Protein AF-B3RRN9-F1 (afdb_monomer)

Secondary structure (DSSP, 8-state):
---------------PPP---GGGSHHHHHHHHHHHHHHHHHHHHHHHHHHHTS-GGGTTS---HHHHHHHHHHHHHHHHHHHHHHHHT-

Mean predicted aligned error: 13.35 Å

Nearest PDB structures (foldseek):
  4jlr-a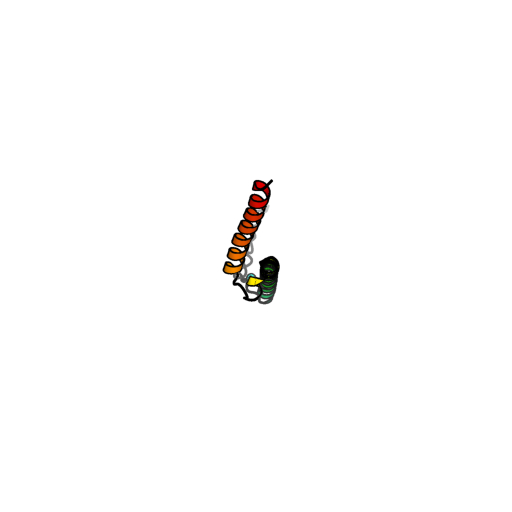ssembly2_C  TM=3.382E-01  e=9.051E+00  unclassified

Foldseek 3Di:
DDDDDDPPDDPPPPPDPPPDCPCPPPVNVVVVVVVVVVVVVVVVVVLVVLQVPFPPVCVVDPDDPVRSVVRSVVVVVVVVVVVVVVVVVD

Organism: Trichoplax adhaerens (NCBI:txid10228)

InterPro domains:
  IPR011598 Myc-type, basic helix-loop-helix (bHLH) domain [PF00010] (31-80)
  IPR011598 Myc-type, basic helix-loop-helix (bHLH) domain [PS50888] (27-79)
  IPR011598 Myc-type, basic helix-loop-helix (bHLH) domain [SM00353] (33-85)
  IPR036638 Helix-loop-helix DNA-binding domain superfamily [G3DSA:4.10.280.10] (30-89)
  IPR036638 Helix-loop-helix DNA-binding domain superfamily [SSF47459] (26-85)
  IPR050283 E-box Binding Transcriptional Regulators [PTHR23349] (31-87)

Structure (mmCIF, N/CA/C/O backbone):
data_AF-B3RRN9-F1
#
_entry.id   AF-B3RRN9-F1
#
loop_
_atom_site.group_PDB
_atom_site.id
_atom_site.type_symbol
_atom_site.label_atom_id
_atom_site.label_alt_id
_atom_site.label_comp_id
_atom_site.label_asym_id
_atom_site.label_entity_id
_atom_site.label_seq_id
_atom_site.pdbx_PDB_ins_code
_atom_site.Cartn_x
_atom_site.Cartn_y
_atom_site.Cartn_z
_atom_site.occupancy
_atom_site.B_iso_or_equiv
_atom_site.auth_seq_id
_atom_site.auth_comp_id
_atom_site.auth_asym_id
_atom_site.auth_atom_id
_atom_site.pdbx_PDB_model_num
ATOM 1 N N . HIS A 1 1 ? -7.782 9.813 -87.173 1.00 40.28 1 HIS A N 1
ATOM 2 C CA . HIS A 1 1 ? -8.182 10.599 -85.989 1.00 40.28 1 HIS A CA 1
ATOM 3 C C . HIS A 1 1 ? -8.225 9.663 -84.791 1.00 40.28 1 HIS A C 1
ATOM 5 O O . HIS A 1 1 ? -9.176 8.910 -84.644 1.00 40.28 1 HIS A O 1
ATOM 11 N N . HIS A 1 2 ? -7.137 9.626 -84.020 1.00 37.56 2 HIS A N 1
ATOM 12 C CA . HIS A 1 2 ? -7.036 8.847 -82.787 1.00 37.56 2 HIS A CA 1
ATOM 13 C C . HIS A 1 2 ? -7.578 9.693 -81.632 1.00 37.56 2 HIS A C 1
ATOM 15 O O . HIS A 1 2 ? -7.068 10.789 -81.408 1.00 37.56 2 HIS A O 1
ATOM 21 N N . SER A 1 3 ? -8.569 9.179 -80.905 1.00 39.72 3 SER A N 1
ATOM 22 C CA . SER A 1 3 ? -9.003 9.726 -79.618 1.00 39.72 3 SER A CA 1
ATOM 23 C C . SER A 1 3 ? -8.737 8.678 -78.543 1.00 39.72 3 SER A C 1
ATOM 25 O O . SER A 1 3 ? -9.372 7.629 -78.485 1.00 39.72 3 SER A O 1
ATOM 27 N N . SER A 1 4 ? -7.714 8.968 -77.754 1.00 51.78 4 SER A N 1
ATOM 28 C CA . SER A 1 4 ? -7.298 8.319 -76.519 1.00 51.78 4 SER A CA 1
ATOM 29 C C . SER A 1 4 ? -8.347 8.474 -75.417 1.00 51.78 4 SER A C 1
ATOM 31 O O . SER A 1 4 ? -8.971 9.524 -75.338 1.00 51.78 4 SER A O 1
ATOM 33 N N . LEU A 1 5 ? -8.479 7.460 -74.549 1.00 52.31 5 LEU A N 1
ATOM 34 C CA . LEU A 1 5 ? -8.547 7.549 -73.074 1.00 52.31 5 LEU A CA 1
ATOM 35 C C . LEU A 1 5 ? -9.144 6.256 -72.488 1.00 52.31 5 LEU A C 1
ATOM 37 O O . LEU A 1 5 ? -10.353 6.096 -72.392 1.00 52.31 5 LEU A O 1
ATOM 41 N N . SER A 1 6 ? -8.274 5.354 -72.033 1.00 44.94 6 SER A N 1
ATOM 42 C CA . SER A 1 6 ? -8.506 4.593 -70.800 1.00 44.94 6 SER A CA 1
ATOM 43 C C . SER A 1 6 ? -7.154 4.110 -70.287 1.00 44.94 6 SER A C 1
ATOM 45 O O . SER A 1 6 ? -6.597 3.110 -70.737 1.00 44.94 6 SER A O 1
ATOM 47 N N . THR A 1 7 ? -6.566 4.899 -69.392 1.00 47.44 7 THR A N 1
ATOM 48 C CA . THR A 1 7 ? -5.341 4.537 -68.683 1.00 47.44 7 THR A CA 1
ATOM 49 C C . THR A 1 7 ? -5.701 3.518 -67.606 1.00 47.44 7 THR A C 1
ATOM 51 O O . THR A 1 7 ? -5.970 3.876 -66.463 1.00 47.44 7 THR A O 1
ATOM 54 N N . SER A 1 8 ? -5.680 2.232 -67.945 1.00 54.72 8 SER A N 1
ATOM 55 C CA . SER A 1 8 ? -5.572 1.162 -66.952 1.00 54.72 8 SER A CA 1
ATOM 56 C C . SER A 1 8 ? -4.108 1.036 -66.538 1.00 54.72 8 SER A C 1
ATOM 58 O O . SER A 1 8 ? -3.391 0.150 -66.997 1.00 54.72 8 SER A O 1
ATOM 60 N N . ARG A 1 9 ? -3.620 1.953 -65.695 1.00 50.91 9 ARG A N 1
ATOM 61 C CA . ARG A 1 9 ? -2.301 1.784 -65.079 1.00 50.91 9 ARG A CA 1
ATOM 62 C C . ARG A 1 9 ? -2.483 1.083 -63.743 1.00 50.91 9 ARG A C 1
ATOM 64 O O . ARG A 1 9 ? -2.850 1.706 -62.755 1.00 50.91 9 ARG A O 1
ATOM 71 N N . SER A 1 10 ? -2.261 -0.229 -63.798 1.00 52.12 10 SER A N 1
ATOM 72 C CA . SER A 1 10 ? -1.907 -1.131 -62.703 1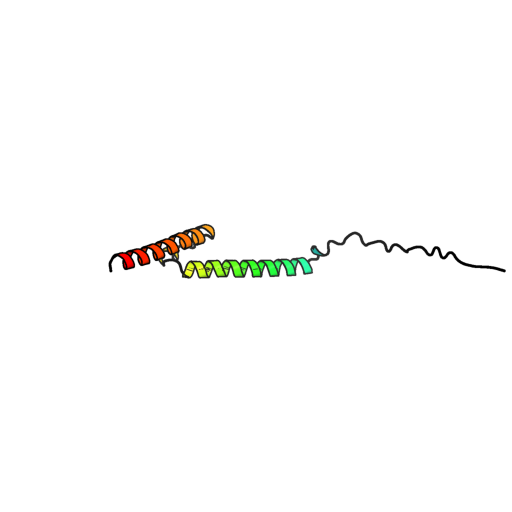.00 52.12 10 SER A CA 1
ATOM 73 C C . SER A 1 10 ? -1.599 -0.394 -61.398 1.00 52.12 10 SER A C 1
ATOM 75 O O . SER A 1 10 ? -0.557 0.257 -61.278 1.00 52.12 10 SER A O 1
ATOM 77 N N . MET A 1 11 ? -2.504 -0.504 -60.423 1.00 54.16 11 MET A N 1
ATOM 78 C CA . MET A 1 11 ? -2.162 -0.280 -59.023 1.00 54.16 11 MET A CA 1
ATOM 79 C C . MET A 1 11 ? -1.061 -1.287 -58.704 1.00 54.16 11 MET A C 1
ATOM 81 O O . MET A 1 11 ? -1.332 -2.472 -58.521 1.00 54.16 11 MET A O 1
ATOM 85 N N . ASN A 1 12 ? 0.190 -0.834 -58.710 1.00 52.38 12 ASN A N 1
ATOM 86 C CA . ASN A 1 12 ? 1.296 -1.613 -58.186 1.00 52.38 12 ASN A CA 1
ATOM 87 C C . ASN A 1 12 ? 1.018 -1.806 -56.695 1.00 52.38 12 ASN A C 1
ATOM 89 O O . ASN A 1 12 ? 1.314 -0.933 -55.880 1.00 52.38 12 ASN A O 1
ATOM 93 N N . VAL A 1 13 ? 0.386 -2.930 -56.358 1.00 57.72 13 VAL A N 1
ATOM 94 C CA . VAL A 1 13 ? 0.271 -3.412 -54.989 1.00 57.72 13 VAL A CA 1
ATOM 95 C C . VAL A 1 13 ? 1.699 -3.674 -54.538 1.00 57.72 13 VAL A C 1
ATOM 97 O O . VAL A 1 13 ? 2.311 -4.672 -54.913 1.00 57.72 13 VAL A O 1
ATOM 100 N N . ILE A 1 14 ? 2.261 -2.725 -53.794 1.00 66.31 14 ILE A N 1
ATOM 101 C CA . ILE A 1 14 ? 3.494 -2.945 -53.048 1.00 66.31 14 ILE A CA 1
ATOM 102 C C . ILE A 1 14 ? 3.217 -4.178 -52.178 1.00 66.31 14 ILE A C 1
ATOM 104 O O . ILE A 1 14 ? 2.225 -4.153 -51.442 1.00 66.31 14 ILE A O 1
ATOM 108 N N . PRO A 1 15 ? 4.017 -5.257 -52.262 1.00 54.78 15 PRO A N 1
ATOM 109 C CA . PRO A 1 15 ? 3.840 -6.396 -51.380 1.00 54.78 15 PRO A CA 1
ATOM 110 C C . PRO A 1 15 ? 3.986 -5.870 -49.958 1.00 54.78 15 PRO A C 1
ATOM 112 O O . PRO A 1 15 ? 5.056 -5.397 -49.573 1.00 54.78 15 PRO A O 1
ATOM 115 N N . PHE A 1 16 ? 2.886 -5.866 -49.210 1.00 50.19 16 PHE A N 1
ATOM 116 C CA . PHE A 1 16 ? 2.917 -5.518 -47.801 1.00 50.19 16 PHE A CA 1
ATOM 117 C C . PHE A 1 16 ? 3.921 -6.483 -47.153 1.00 50.19 16 PHE A C 1
ATOM 119 O O . PHE A 1 1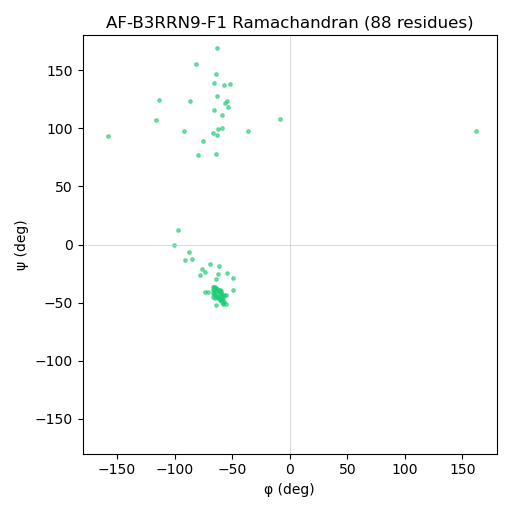6 ? 3.758 -7.697 -47.322 1.00 50.19 16 PHE A O 1
ATOM 126 N N . PRO A 1 17 ? 4.997 -5.998 -46.504 1.00 60.59 17 PRO A N 1
ATOM 127 C CA . PRO A 1 17 ? 5.955 -6.892 -45.872 1.00 60.59 17 PRO A CA 1
ATOM 128 C C . PRO A 1 17 ? 5.190 -7.766 -44.869 1.00 60.59 17 PRO A C 1
ATOM 130 O O . PRO A 1 17 ? 4.304 -7.236 -44.188 1.00 60.59 17 PRO A O 1
ATOM 133 N N . PRO A 1 18 ? 5.472 -9.084 -44.797 1.00 55.81 18 PRO A N 1
ATOM 134 C CA . PRO A 1 18 ? 4.797 -9.970 -43.857 1.00 55.81 18 PRO A CA 1
ATOM 135 C C . PRO A 1 18 ? 4.972 -9.341 -42.487 1.00 55.81 18 PRO A C 1
ATOM 137 O O . PRO A 1 18 ? 6.110 -9.077 -42.105 1.00 55.81 18 PRO A O 1
ATOM 140 N N . CYS A 1 19 ? 3.851 -8.990 -41.852 1.00 57.91 19 CYS A N 1
ATOM 141 C CA . CYS A 1 19 ? 3.775 -8.170 -40.652 1.00 57.91 19 CYS A CA 1
ATOM 142 C C . CYS A 1 19 ? 4.953 -8.465 -39.721 1.00 57.91 19 CYS A C 1
ATOM 144 O O . CYS A 1 19 ? 4.951 -9.460 -39.002 1.00 57.91 19 CYS A O 1
ATOM 146 N N . LEU A 1 20 ? 5.991 -7.627 -39.780 1.00 55.94 20 LEU A N 1
ATOM 147 C CA . LEU A 1 20 ? 7.070 -7.690 -38.816 1.00 55.94 20 LEU A CA 1
ATOM 148 C C . LEU A 1 20 ? 6.409 -7.306 -37.504 1.00 55.94 20 LEU A C 1
ATOM 150 O O . LEU A 1 20 ? 5.914 -6.183 -37.380 1.00 55.94 20 LEU A O 1
ATOM 154 N N . ASP A 1 21 ? 6.368 -8.228 -36.548 1.00 59.28 21 ASP A N 1
ATOM 155 C CA . ASP A 1 21 ? 5.991 -7.925 -35.175 1.00 59.28 21 ASP A CA 1
ATOM 156 C C . ASP A 1 21 ? 7.042 -6.964 -34.602 1.00 59.28 21 ASP A C 1
ATOM 158 O O . ASP A 1 21 ? 7.945 -7.338 -33.861 1.00 59.28 21 ASP A O 1
ATOM 162 N N . PHE A 1 22 ? 6.940 -5.687 -34.969 1.00 58.41 22 PHE A N 1
ATOM 163 C CA . PHE A 1 22 ? 7.831 -4.597 -34.570 1.00 58.41 22 PHE A CA 1
ATOM 164 C C . PHE A 1 22 ? 7.817 -4.403 -33.044 1.00 58.41 22 PHE A C 1
ATOM 166 O O . PHE A 1 22 ? 8.736 -3.839 -32.455 1.00 58.41 22 PHE A O 1
ATOM 173 N N . ASN A 1 23 ? 6.776 -4.930 -32.391 1.00 61.31 23 ASN A N 1
ATOM 174 C CA . ASN A 1 23 ? 6.641 -5.028 -30.941 1.00 61.31 23 ASN A CA 1
ATOM 175 C C . ASN A 1 23 ? 7.616 -6.031 -30.294 1.00 61.31 23 ASN A C 1
ATOM 177 O O . ASN A 1 23 ? 7.803 -5.981 -29.077 1.00 61.31 23 ASN A O 1
ATOM 181 N N . SER A 1 24 ? 8.217 -6.921 -31.084 1.00 67.12 24 SER A N 1
ATOM 182 C CA . SER A 1 24 ? 9.146 -7.969 -30.650 1.00 67.12 24 SER A CA 1
ATOM 183 C C . SER A 1 24 ? 10.613 -7.601 -30.893 1.00 67.12 24 SER A C 1
ATOM 185 O O . SER A 1 24 ? 11.508 -8.378 -30.569 1.00 67.12 24 SER A O 1
ATOM 187 N N . GLU A 1 25 ? 10.875 -6.417 -31.453 1.00 78.94 25 GLU A N 1
ATOM 188 C CA . GLU A 1 25 ? 12.231 -5.901 -31.636 1.00 78.94 25 GLU A CA 1
ATOM 189 C C . GLU A 1 25 ? 12.882 -5.707 -30.248 1.00 78.94 25 GLU A C 1
ATOM 191 O O . GLU A 1 25 ? 12.269 -5.063 -29.379 1.00 78.94 25 GLU A O 1
ATOM 196 N N . PRO A 1 26 ? 14.092 -6.249 -29.989 1.00 80.88 26 PRO A N 1
ATOM 197 C CA . PRO A 1 26 ? 14.737 -6.176 -28.678 1.00 80.88 26 PRO A CA 1
ATOM 198 C C . PRO A 1 26 ? 14.760 -4.762 -28.092 1.00 80.88 26 PRO A C 1
ATOM 200 O O . PRO A 1 26 ? 14.487 -4.570 -26.905 1.00 80.88 26 PRO A O 1
ATOM 203 N N . SER A 1 27 ? 14.991 -3.744 -28.925 1.00 85.31 27 SER A N 1
ATOM 204 C CA . SER A 1 27 ? 15.018 -2.344 -28.493 1.00 85.31 27 SER A CA 1
ATOM 205 C C . SER A 1 27 ? 13.662 -1.846 -27.963 1.00 85.31 27 SER A C 1
ATOM 207 O O . SER A 1 27 ? 13.605 -1.102 -26.975 1.00 85.31 27 SER A O 1
ATOM 209 N N . PHE A 1 28 ? 12.554 -2.279 -28.569 1.00 84.50 28 PHE A N 1
ATOM 210 C CA . PHE A 1 28 ? 11.199 -1.936 -28.142 1.00 84.50 28 PHE A CA 1
ATOM 211 C C . PHE A 1 28 ? 10.806 -2.687 -26.863 1.00 84.50 28 PHE A C 1
ATOM 213 O O . PHE A 1 28 ? 10.244 -2.083 -25.938 1.00 84.50 28 PHE A O 1
ATOM 220 N N . ILE A 1 29 ? 11.177 -3.968 -26.761 1.00 87.56 29 ILE A N 1
ATOM 221 C CA . ILE A 1 29 ? 10.991 -4.784 -25.553 1.00 87.56 29 ILE A CA 1
ATOM 222 C C . ILE A 1 29 ? 11.739 -4.158 -24.370 1.00 87.56 29 ILE A C 1
ATOM 224 O O . ILE A 1 29 ? 11.151 -3.980 -23.301 1.00 87.56 29 ILE A O 1
ATOM 228 N N . HIS A 1 30 ? 12.999 -3.750 -24.553 1.00 90.88 30 HIS A N 1
ATOM 229 C CA . HIS A 1 30 ? 13.781 -3.092 -23.504 1.00 90.88 30 HIS A CA 1
ATOM 230 C C . HIS A 1 30 ? 13.107 -1.809 -23.004 1.00 90.88 30 HIS A C 1
ATOM 232 O O . HIS A 1 30 ? 12.932 -1.644 -21.795 1.00 90.88 30 HIS A O 1
ATOM 238 N N . LYS A 1 31 ? 12.637 -0.940 -23.910 1.00 92.88 31 LYS A N 1
ATOM 239 C CA . LYS A 1 31 ? 11.896 0.280 -23.535 1.00 92.88 31 LYS A CA 1
ATOM 240 C C . LYS A 1 31 ? 10.595 -0.038 -22.792 1.00 92.88 31 LYS A C 1
ATOM 242 O O . LYS A 1 31 ? 10.244 0.653 -21.835 1.00 92.88 31 LYS A O 1
ATOM 247 N N . ARG A 1 32 ? 9.857 -1.073 -23.205 1.00 92.31 32 ARG A N 1
ATOM 248 C CA . ARG A 1 32 ? 8.632 -1.510 -22.514 1.00 92.31 32 ARG A CA 1
ATOM 249 C C . ARG A 1 32 ? 8.937 -2.035 -21.108 1.00 92.31 32 ARG A C 1
ATOM 251 O O . ARG A 1 32 ? 8.256 -1.626 -20.168 1.00 92.31 32 ARG A O 1
ATOM 258 N N . ASN A 1 33 ? 9.955 -2.877 -20.962 1.00 96.38 33 ASN A N 1
ATOM 259 C CA . ASN A 1 33 ? 10.362 -3.448 -19.679 1.00 96.38 33 ASN A CA 1
ATOM 260 C C . ASN A 1 3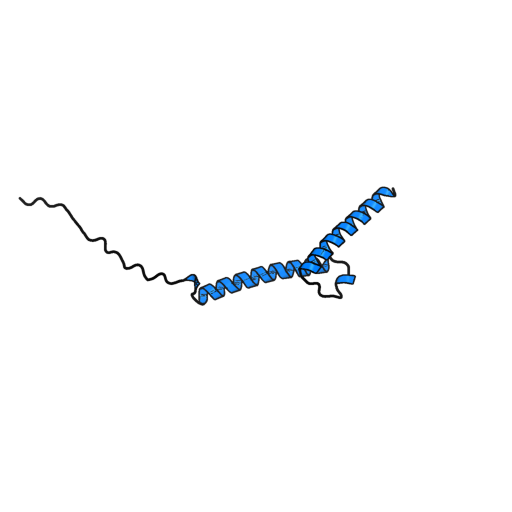3 ? 10.866 -2.373 -18.715 1.00 96.38 33 ASN A C 1
ATOM 262 O O . ASN A 1 33 ? 10.544 -2.422 -17.529 1.00 96.38 33 ASN A O 1
ATOM 266 N N . GLU A 1 34 ? 11.586 -1.370 -19.224 1.00 97.25 34 GLU A N 1
ATOM 267 C CA . GLU A 1 34 ? 11.992 -0.208 -18.435 1.00 97.25 34 GLU A CA 1
ATOM 268 C C . GLU A 1 34 ? 10.778 0.509 -17.847 1.00 97.25 34 GLU A C 1
ATOM 270 O O . GLU A 1 34 ? 10.698 0.720 -16.637 1.00 97.25 34 GLU A O 1
ATOM 275 N N . ARG A 1 35 ? 9.785 0.826 -18.687 1.00 97.31 35 ARG A N 1
ATOM 276 C CA . ARG A 1 35 ? 8.557 1.493 -18.232 1.00 97.31 35 ARG A CA 1
ATOM 277 C C . ARG A 1 35 ? 7.830 0.681 -17.167 1.00 97.31 35 ARG A C 1
ATOM 279 O O . ARG A 1 35 ? 7.396 1.250 -16.167 1.00 97.31 35 ARG A O 1
ATOM 286 N N . GLU A 1 36 ? 7.733 -0.634 -17.347 1.00 97.75 36 GLU A N 1
ATOM 287 C CA . GLU A 1 36 ? 7.089 -1.500 -16.359 1.00 97.75 36 GLU A CA 1
ATOM 288 C C . GLU A 1 36 ? 7.877 -1.555 -15.046 1.00 97.75 36 GLU A C 1
ATOM 290 O O . GLU A 1 36 ? 7.289 -1.467 -13.967 1.00 97.75 36 GLU A O 1
ATOM 295 N N . ARG A 1 37 ? 9.211 -1.592 -15.114 1.00 98.38 37 ARG A N 1
ATOM 296 C CA . ARG A 1 37 ? 10.071 -1.527 -13.929 1.00 98.38 37 ARG A CA 1
ATOM 297 C C . ARG A 1 37 ? 9.865 -0.227 -13.152 1.00 98.38 37 ARG A C 1
ATOM 299 O O . ARG A 1 37 ? 9.729 -0.276 -11.930 1.00 98.38 37 ARG A O 1
ATOM 306 N N . ILE A 1 38 ? 9.783 0.914 -13.840 1.00 98.44 38 ILE A N 1
ATOM 307 C CA . ILE A 1 38 ? 9.499 2.219 -13.220 1.00 98.44 38 ILE A CA 1
ATOM 308 C C . ILE A 1 38 ? 8.104 2.235 -12.588 1.00 98.44 38 ILE A C 1
ATOM 310 O O . ILE A 1 38 ? 7.954 2.642 -11.435 1.00 98.44 38 ILE A O 1
ATOM 314 N N . ARG A 1 39 ? 7.086 1.733 -13.295 1.00 98.44 39 ARG A N 1
ATOM 315 C CA . ARG A 1 39 ? 5.715 1.642 -12.775 1.00 98.44 39 ARG A CA 1
ATOM 316 C C . ARG A 1 39 ? 5.654 0.806 -11.493 1.00 98.44 39 ARG A C 1
ATOM 318 O O . ARG A 1 39 ? 5.069 1.238 -10.500 1.00 98.44 39 ARG A O 1
ATOM 325 N N . VAL A 1 40 ? 6.284 -0.370 -11.495 1.00 98.31 40 VAL A N 1
ATOM 326 C CA . VAL A 1 40 ? 6.350 -1.262 -10.326 1.00 98.31 40 VAL A CA 1
ATOM 327 C C . VAL A 1 40 ? 7.130 -0.620 -9.182 1.00 98.31 40 VAL A C 1
ATOM 329 O O . VAL A 1 40 ? 6.710 -0.740 -8.029 1.00 98.31 40 VAL A O 1
ATOM 332 N N . ARG A 1 41 ? 8.226 0.091 -9.479 1.00 98.31 41 ARG A N 1
ATOM 333 C CA . ARG A 1 41 ? 8.994 0.835 -8.475 1.00 98.31 41 ARG A CA 1
ATOM 334 C C . ARG A 1 41 ? 8.112 1.858 -7.756 1.00 98.31 41 ARG A C 1
ATOM 336 O O . ARG A 1 41 ? 8.036 1.793 -6.533 1.00 98.31 41 ARG A O 1
ATOM 343 N N . HIS A 1 42 ? 7.369 2.693 -8.486 1.00 98.31 42 HIS A N 1
ATOM 344 C CA . HIS A 1 42 ? 6.457 3.677 -7.884 1.00 98.31 42 HIS A CA 1
ATOM 345 C C . HIS A 1 42 ? 5.378 3.027 -7.004 1.00 98.31 42 HIS A C 1
ATOM 347 O O . HIS A 1 42 ? 5.081 3.514 -5.914 1.00 98.31 42 HIS A O 1
ATOM 353 N N . VAL A 1 43 ? 4.820 1.884 -7.422 1.00 98.06 43 VAL A N 1
ATOM 354 C CA . VAL A 1 43 ? 3.867 1.135 -6.584 1.00 98.06 43 VAL A CA 1
ATOM 355 C C . VAL A 1 43 ? 4.534 0.654 -5.294 1.00 98.06 43 VAL A C 1
ATOM 357 O O . VAL A 1 43 ? 3.968 0.801 -4.212 1.00 98.06 43 VAL A O 1
ATOM 360 N N . ASN A 1 44 ? 5.734 0.080 -5.384 1.00 97.62 44 ASN A N 1
ATOM 361 C CA . ASN A 1 44 ? 6.447 -0.440 -4.219 1.00 97.62 44 ASN A CA 1
ATOM 362 C C . ASN A 1 44 ? 6.876 0.676 -3.251 1.00 97.62 44 ASN A C 1
ATOM 364 O O . ASN A 1 44 ? 6.796 0.474 -2.040 1.00 97.62 44 ASN A O 1
ATOM 368 N N . GLU A 1 45 ? 7.264 1.846 -3.762 1.00 97.94 45 GLU A N 1
ATOM 369 C CA . GLU A 1 45 ? 7.500 3.056 -2.962 1.00 97.94 45 GLU A CA 1
ATOM 370 C C . GLU A 1 45 ? 6.231 3.481 -2.211 1.00 97.94 45 GLU A C 1
ATOM 372 O O . GLU A 1 45 ? 6.294 3.782 -1.020 1.00 97.94 45 GLU A O 1
ATOM 377 N N . GLY A 1 46 ? 5.063 3.420 -2.860 1.00 97.25 46 GLY A N 1
ATOM 378 C CA . GLY A 1 46 ? 3.773 3.652 -2.204 1.00 97.25 46 GLY A C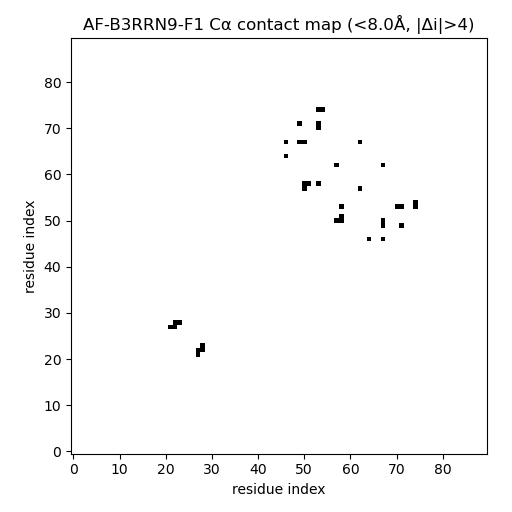A 1
ATOM 379 C C . GLY A 1 46 ? 3.504 2.676 -1.052 1.00 97.25 46 GLY A C 1
ATOM 380 O O . GLY A 1 46 ? 3.100 3.092 0.032 1.00 97.25 46 GLY A O 1
ATOM 381 N N . TYR A 1 47 ? 3.799 1.386 -1.240 1.00 96.81 47 TYR A N 1
ATOM 382 C CA . TYR A 1 47 ? 3.693 0.389 -0.165 1.00 96.81 47 TYR A CA 1
ATOM 383 C C . TYR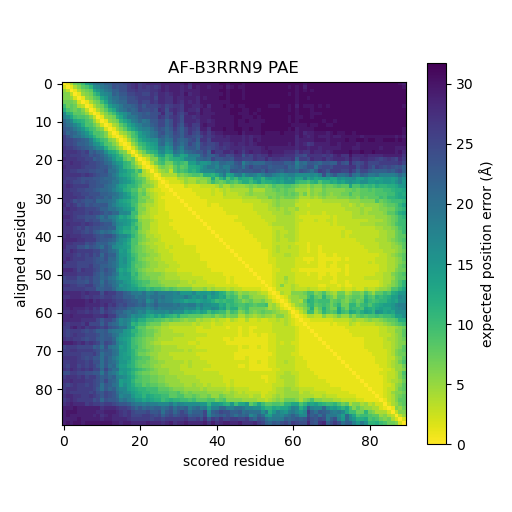 A 1 47 ? 4.681 0.635 0.979 1.00 96.81 47 TYR A C 1
ATOM 385 O O . TYR A 1 47 ? 4.335 0.375 2.129 1.00 96.81 47 TYR A O 1
ATOM 393 N N . ALA A 1 48 ? 5.900 1.095 0.686 1.00 94.56 48 ALA A N 1
ATOM 394 C CA . ALA A 1 48 ? 6.880 1.438 1.714 1.00 94.56 48 ALA A CA 1
ATOM 395 C C . ALA A 1 48 ? 6.376 2.608 2.567 1.00 94.56 48 ALA A C 1
ATOM 397 O O . ALA A 1 48 ? 6.225 2.444 3.774 1.00 94.56 48 ALA A O 1
ATOM 398 N N . LYS A 1 49 ? 5.962 3.707 1.922 1.00 95.62 49 LYS A N 1
ATOM 399 C CA . LYS A 1 49 ? 5.362 4.860 2.607 1.00 95.62 49 LYS A CA 1
ATOM 400 C C . LYS A 1 49 ? 4.160 4.456 3.453 1.00 95.62 49 LYS A C 1
ATOM 402 O O . LYS A 1 49 ? 4.047 4.886 4.593 1.00 95.62 49 LYS A O 1
ATOM 407 N N . LEU A 1 50 ? 3.277 3.600 2.933 1.00 96.19 50 LEU A N 1
ATOM 408 C CA . LEU A 1 50 ? 2.122 3.127 3.696 1.00 96.19 50 LEU A CA 1
ATOM 409 C C . LEU A 1 50 ? 2.540 2.376 4.967 1.00 96.19 50 LEU A C 1
ATOM 411 O O . LEU A 1 50 ? 1.915 2.565 6.004 1.00 96.19 50 LEU A O 1
ATOM 415 N N . ARG A 1 51 ? 3.597 1.555 4.911 1.00 95.12 51 ARG A N 1
ATOM 416 C CA . ARG A 1 51 ? 4.115 0.842 6.092 1.00 95.12 51 ARG A CA 1
ATOM 417 C C . ARG A 1 51 ? 4.684 1.794 7.137 1.00 95.12 51 ARG A C 1
ATOM 419 O O . ARG A 1 51 ? 4.452 1.554 8.314 1.00 95.12 51 ARG A O 1
ATOM 426 N N . ASP A 1 52 ? 5.334 2.877 6.721 1.00 93.56 52 ASP A N 1
ATOM 427 C CA . ASP A 1 52 ? 5.880 3.880 7.646 1.00 93.56 52 ASP A CA 1
ATOM 428 C C . ASP A 1 52 ? 4.787 4.574 8.477 1.00 93.56 52 ASP A C 1
ATOM 430 O O . ASP A 1 52 ? 5.044 5.019 9.593 1.00 93.56 52 ASP A O 1
ATOM 434 N N . HIS A 1 53 ? 3.555 4.621 7.957 1.00 94.56 53 HIS A N 1
ATOM 435 C CA . HIS A 1 53 ? 2.389 5.175 8.652 1.00 94.56 53 HIS A CA 1
ATOM 436 C C . HIS A 1 53 ? 1.667 4.149 9.538 1.00 94.56 53 HIS A C 1
ATOM 438 O O . HIS A 1 53 ? 0.726 4.506 10.245 1.00 94.56 53 HIS A O 1
ATOM 444 N N . LEU A 1 54 ? 2.058 2.871 9.509 1.00 94.31 54 LEU A N 1
ATOM 445 C CA . LEU A 1 54 ? 1.465 1.857 10.375 1.00 94.31 54 LEU A CA 1
ATOM 446 C C . LEU A 1 54 ? 2.086 1.903 11.783 1.00 94.31 54 LEU A C 1
ATOM 448 O O . LEU A 1 54 ? 3.240 2.297 11.956 1.00 94.31 54 LEU A O 1
ATOM 452 N N . PRO A 1 55 ? 1.356 1.435 12.814 1.00 92.50 55 PRO A N 1
ATOM 453 C CA . PRO A 1 55 ? 1.886 1.329 14.169 1.00 92.50 55 PRO A CA 1
ATOM 454 C C . PRO A 1 55 ? 3.221 0.578 14.227 1.00 92.50 55 PRO A C 1
ATOM 456 O O . PRO A 1 55 ? 3.351 -0.492 13.634 1.00 92.50 55 PRO A O 1
ATOM 459 N N . ARG A 1 56 ? 4.174 1.074 15.033 1.00 81.31 56 ARG A N 1
ATOM 460 C CA . ARG A 1 56 ? 5.555 0.548 15.141 1.00 81.31 56 ARG A CA 1
ATOM 461 C C . ARG A 1 56 ? 5.659 -0.968 15.345 1.00 81.31 56 ARG A C 1
ATOM 463 O O . ARG A 1 56 ? 6.615 -1.574 14.872 1.00 81.31 56 ARG A O 1
ATOM 470 N N . LYS A 1 57 ? 4.658 -1.596 15.976 1.00 76.88 57 LYS A N 1
ATOM 471 C CA . LYS A 1 57 ? 4.535 -3.063 16.109 1.00 76.88 57 LYS A CA 1
ATOM 472 C C . LYS A 1 57 ? 4.594 -3.818 14.772 1.00 76.88 57 LYS A C 1
ATOM 474 O O . LYS A 1 57 ? 4.971 -4.982 14.742 1.00 76.88 57 LYS A O 1
ATOM 479 N N . PHE A 1 58 ? 4.244 -3.166 13.665 1.00 74.38 58 PHE A N 1
ATOM 480 C CA . PHE A 1 58 ? 4.298 -3.736 12.322 1.00 74.38 58 PHE A CA 1
ATOM 481 C C . PHE A 1 58 ? 5.627 -3.482 11.604 1.00 74.38 58 PHE A C 1
ATOM 483 O O . PHE A 1 58 ? 5.903 -4.166 10.628 1.00 74.38 58 PHE A O 1
ATOM 490 N N . ASN A 1 59 ? 6.477 -2.576 12.096 1.00 69.56 59 ASN A N 1
ATOM 491 C CA . ASN A 1 59 ? 7.757 -2.251 11.455 1.00 69.56 59 ASN A CA 1
ATOM 492 C C . ASN A 1 59 ? 8.822 -3.331 11.692 1.00 69.56 59 ASN A C 1
ATOM 494 O O . ASN A 1 59 ? 9.763 -3.450 10.914 1.00 69.56 59 ASN A O 1
AT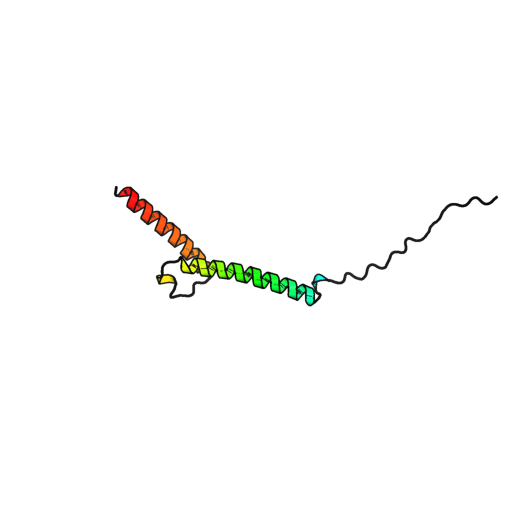OM 498 N N . GLN A 1 60 ? 8.655 -4.158 12.731 1.00 69.81 60 GLN A N 1
ATOM 499 C CA . GLN A 1 60 ? 9.546 -5.289 13.016 1.00 69.81 60 GLN A CA 1
ATOM 500 C C . GLN A 1 60 ? 9.346 -6.465 12.044 1.00 69.81 60 GLN A C 1
ATOM 502 O O . GLN A 1 60 ? 10.266 -7.253 11.833 1.00 69.81 60 GLN A O 1
ATOM 507 N N . LYS A 1 61 ? 8.167 -6.582 11.413 1.00 78.06 61 LYS A N 1
ATOM 508 C CA . LYS A 1 61 ? 7.850 -7.634 10.438 1.00 78.06 61 LYS A CA 1
ATOM 509 C C . LYS A 1 61 ? 7.651 -7.016 9.056 1.00 78.06 61 LYS A C 1
ATOM 511 O O . LYS A 1 61 ? 6.768 -6.191 8.858 1.00 78.06 61 LYS A O 1
ATOM 516 N N . ARG A 1 62 ? 8.393 -7.479 8.043 1.00 83.88 62 ARG A N 1
ATOM 517 C CA . ARG A 1 62 ? 8.129 -7.088 6.646 1.00 83.88 62 ARG A CA 1
ATOM 518 C C . ARG A 1 62 ? 6.778 -7.654 6.189 1.00 83.88 62 ARG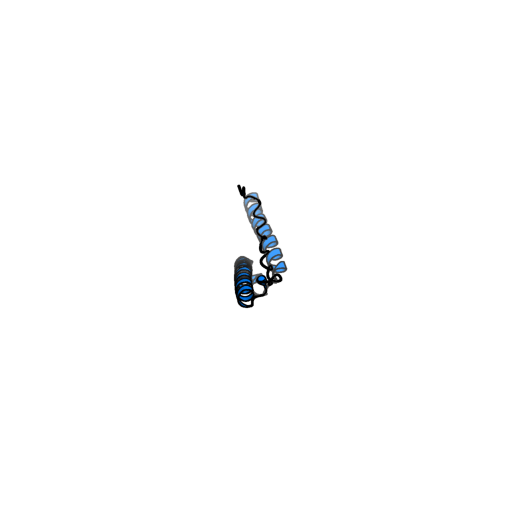 A C 1
ATOM 520 O O . ARG A 1 62 ? 6.696 -8.804 5.770 1.00 83.88 62 ARG A O 1
ATOM 527 N N . LEU A 1 63 ? 5.721 -6.847 6.273 1.00 90.38 63 LEU A N 1
ATOM 528 C CA . LEU A 1 63 ? 4.372 -7.227 5.841 1.00 90.38 63 LEU A CA 1
ATOM 529 C C . LEU A 1 63 ? 4.311 -7.451 4.324 1.00 90.38 63 LEU A C 1
ATOM 531 O O . LEU A 1 63 ? 4.842 -6.652 3.550 1.00 90.38 63 LEU A O 1
ATOM 535 N N . SER A 1 64 ? 3.594 -8.477 3.870 1.00 95.00 64 SER A N 1
ATOM 536 C CA . SER A 1 64 ? 3.226 -8.634 2.454 1.00 95.00 64 SER A CA 1
ATOM 537 C C . SER A 1 64 ? 2.313 -7.493 1.976 1.00 95.00 64 SER A C 1
ATOM 539 O O . SER A 1 64 ? 1.808 -6.702 2.776 1.00 95.00 64 SER A O 1
ATOM 541 N N . LYS A 1 65 ? 2.071 -7.383 0.660 1.00 95.50 65 LYS A N 1
ATOM 542 C CA . LYS A 1 65 ? 1.172 -6.352 0.099 1.00 95.50 65 LYS A CA 1
ATOM 543 C C . LYS A 1 65 ? -0.232 -6.439 0.704 1.00 95.50 65 LYS A C 1
ATOM 545 O O . LYS A 1 65 ? -0.746 -5.452 1.218 1.00 95.50 65 LYS A O 1
ATOM 550 N N . VAL A 1 66 ? -0.810 -7.639 0.724 1.00 97.12 66 VAL A N 1
ATOM 551 C CA . VAL A 1 66 ? -2.154 -7.873 1.272 1.00 97.12 66 VAL A CA 1
ATOM 552 C C . VAL A 1 66 ? -2.195 -7.606 2.778 1.00 97.12 66 VAL A C 1
ATOM 554 O O . VAL A 1 66 ? -3.124 -6.959 3.256 1.00 97.12 66 VAL A O 1
ATOM 557 N N . GLU A 1 67 ? -1.190 -8.054 3.536 1.00 95.19 67 GLU A N 1
ATOM 558 C CA . GLU A 1 67 ? -1.110 -7.746 4.971 1.00 95.19 67 GLU A CA 1
ATOM 559 C C . GLU A 1 67 ? -0.983 -6.239 5.226 1.00 95.19 67 GLU A C 1
ATOM 561 O O . GLU A 1 67 ? -1.636 -5.736 6.138 1.00 95.19 67 GLU A O 1
ATOM 566 N N . THR A 1 68 ? -0.204 -5.523 4.406 1.00 96.19 68 THR A N 1
ATOM 567 C CA . THR A 1 68 ? -0.044 -4.061 4.496 1.00 96.19 68 THR A CA 1
ATOM 568 C C . THR A 1 68 ? -1.395 -3.364 4.312 1.00 96.19 68 THR A C 1
ATOM 570 O O . THR A 1 68 ? -1.778 -2.551 5.150 1.00 96.19 68 THR A O 1
ATOM 573 N N . LEU A 1 69 ? -2.163 -3.734 3.279 1.00 97.94 69 LEU A N 1
ATOM 574 C CA . LEU A 1 69 ? -3.495 -3.160 3.037 1.00 97.94 69 LEU A CA 1
ATOM 575 C C . LEU A 1 69 ? -4.467 -3.464 4.183 1.00 97.94 69 LEU A C 1
ATOM 577 O O . LEU A 1 69 ? -5.152 -2.571 4.678 1.00 97.94 69 LEU A O 1
ATOM 581 N N . ARG A 1 70 ? -4.498 -4.716 4.654 1.00 97.06 70 ARG A N 1
ATOM 582 C CA . ARG A 1 70 ? -5.354 -5.115 5.782 1.00 97.06 70 ARG A CA 1
ATOM 583 C C . ARG A 1 70 ? -4.994 -4.367 7.067 1.00 97.06 70 ARG A C 1
ATOM 585 O O . ARG A 1 70 ? -5.889 -4.002 7.824 1.00 97.06 70 ARG A O 1
ATOM 592 N N . ALA A 1 71 ? -3.705 -4.155 7.331 1.00 95.44 71 ALA A N 1
ATOM 593 C CA . ALA A 1 71 ? -3.245 -3.401 8.491 1.00 95.44 71 ALA A CA 1
ATOM 594 C C . ALA A 1 71 ? -3.635 -1.920 8.401 1.00 95.44 71 ALA A C 1
ATOM 596 O O . ALA A 1 71 ? -4.119 -1.383 9.393 1.00 95.44 71 ALA A O 1
ATOM 597 N N . ALA A 1 72 ? -3.508 -1.302 7.224 1.00 97.38 72 ALA A N 1
ATOM 598 C CA . ALA A 1 72 ? -3.916 0.083 6.995 1.00 97.38 72 ALA A CA 1
ATOM 599 C C . ALA A 1 72 ? -5.414 0.294 7.246 1.00 97.38 72 ALA A C 1
ATOM 601 O O . ALA A 1 72 ? -5.783 1.178 8.011 1.00 97.38 72 ALA A O 1
ATOM 602 N N . ILE A 1 73 ? -6.270 -0.575 6.693 1.00 98.00 73 ILE A N 1
ATOM 603 C CA . ILE A 1 73 ? -7.727 -0.508 6.905 1.00 98.00 73 ILE A CA 1
ATOM 604 C C . ILE A 1 73 ? -8.070 -0.609 8.396 1.00 98.00 73 ILE A C 1
ATOM 606 O O . ILE A 1 73 ? -8.872 0.171 8.901 1.00 98.00 73 ILE A O 1
ATOM 610 N N . ARG A 1 74 ? -7.460 -1.560 9.117 1.00 96.56 74 ARG A N 1
ATOM 611 C CA . ARG A 1 74 ? -7.680 -1.691 10.566 1.00 96.56 74 ARG A CA 1
ATOM 612 C C . ARG A 1 74 ? -7.199 -0.467 11.333 1.00 96.56 74 ARG A C 1
ATOM 614 O O . ARG A 1 74 ? -7.833 -0.092 12.310 1.00 96.56 74 ARG A O 1
ATOM 621 N N . TYR A 1 75 ? -6.077 0.118 10.924 1.00 96.75 75 TYR A N 1
ATOM 622 C CA . TYR A 1 75 ? -5.512 1.255 11.632 1.00 96.75 75 TYR A CA 1
ATOM 623 C C . TYR A 1 75 ? -6.349 2.519 11.447 1.00 96.75 75 TYR A C 1
ATOM 625 O O . TYR A 1 75 ? -6.614 3.190 12.434 1.00 96.75 75 TYR A O 1
ATOM 633 N N . ILE A 1 76 ? -6.849 2.779 10.234 1.00 97.62 76 ILE A N 1
ATOM 634 C CA . ILE A 1 76 ? -7.797 3.875 9.982 1.00 97.62 76 ILE A CA 1
ATOM 635 C C . ILE A 1 76 ? -9.018 3.744 10.900 1.00 97.62 76 ILE A C 1
ATOM 637 O O . ILE A 1 76 ? -9.309 4.675 11.640 1.00 97.62 76 ILE A O 1
ATOM 641 N N . LYS A 1 77 ? -9.659 2.566 10.939 1.00 97.31 77 LYS A N 1
ATOM 642 C CA . LYS A 1 77 ? -10.820 2.319 11.817 1.00 97.31 77 LYS A CA 1
ATOM 643 C C . LYS A 1 77 ? -10.510 2.575 13.291 1.00 97.31 77 LYS A C 1
ATOM 645 O O . LYS A 1 77 ? -11.272 3.229 13.982 1.00 97.31 77 LYS A O 1
ATOM 650 N N . HIS A 1 78 ? -9.357 2.102 13.755 1.00 95.56 78 HIS A N 1
ATOM 651 C CA . HIS A 1 78 ? -8.933 2.324 15.133 1.00 95.56 78 HIS A CA 1
ATOM 652 C C . HIS A 1 78 ? -8.757 3.813 15.467 1.00 95.56 78 HIS A C 1
ATOM 654 O O . HIS A 1 78 ? -9.143 4.242 16.549 1.00 95.56 78 HIS A O 1
ATOM 660 N N . LEU A 1 79 ? -8.189 4.600 14.548 1.00 95.81 79 LEU A N 1
ATOM 661 C CA . LEU A 1 79 ? -8.060 6.046 14.730 1.00 95.81 79 LEU A CA 1
ATOM 662 C C . LEU A 1 79 ? -9.433 6.737 14.747 1.00 95.81 79 LEU A C 1
ATOM 664 O O . LEU A 1 79 ? -9.646 7.625 15.567 1.00 95.81 79 LEU A O 1
ATOM 668 N N . GLU A 1 80 ? -10.367 6.318 13.889 1.00 96.81 80 GLU A N 1
ATOM 669 C CA . GLU A 1 80 ? -11.748 6.826 13.890 1.00 96.81 80 GLU A CA 1
ATOM 670 C C . GLU A 1 80 ? -12.469 6.545 15.216 1.00 96.81 80 GLU A C 1
ATOM 672 O O . GLU A 1 80 ? -13.187 7.414 15.710 1.00 96.81 80 GLU A O 1
ATOM 677 N N . ASP A 1 81 ? -12.274 5.361 15.800 1.00 95.50 81 ASP A N 1
ATOM 678 C CA . ASP A 1 81 ? -12.884 4.982 17.079 1.00 95.50 81 ASP A CA 1
ATOM 679 C C . ASP A 1 81 ? -12.333 5.830 18.236 1.00 95.50 81 ASP A C 1
ATOM 681 O O . ASP A 1 81 ? -13.117 6.392 18.998 1.00 95.50 81 ASP A O 1
ATOM 685 N N . ILE A 1 82 ? -11.008 6.034 18.299 1.00 95.50 82 ILE A N 1
ATOM 686 C CA . ILE A 1 82 ? -10.372 6.904 19.309 1.00 95.50 82 ILE A CA 1
ATOM 687 C C . ILE A 1 82 ? -10.945 8.325 19.257 1.00 95.50 82 ILE A C 1
ATOM 689 O O . ILE A 1 82 ? -11.226 8.925 20.295 1.00 95.50 82 ILE A O 1
ATOM 693 N N . LEU A 1 83 ? -11.119 8.878 18.053 1.00 94.44 83 LEU A N 1
ATOM 694 C CA . LEU A 1 83 ? -11.673 10.222 17.895 1.00 94.44 83 LEU A CA 1
ATOM 695 C C . LEU A 1 83 ? -13.123 10.286 18.393 1.00 94.44 83 LEU A C 1
ATOM 697 O O . LEU A 1 83 ? -13.481 11.223 19.102 1.00 94.44 83 LEU A O 1
ATOM 701 N N . LYS A 1 84 ? -13.952 9.281 18.083 1.00 92.62 84 LYS A N 1
ATOM 702 C CA . LYS A 1 84 ? -15.350 9.220 18.547 1.00 92.62 84 LYS A CA 1
ATOM 703 C C . LYS A 1 84 ? -15.457 9.070 20.062 1.00 92.62 84 LYS A C 1
ATOM 705 O O . LYS A 1 84 ? -16.288 9.734 20.672 1.00 92.62 84 LYS A O 1
ATOM 710 N N . GLU A 1 85 ? -14.630 8.221 20.665 1.00 85.38 85 GLU A N 1
ATOM 711 C CA . GLU A 1 85 ? -14.589 8.039 22.120 1.00 85.38 85 GLU A CA 1
ATOM 712 C C . GLU A 1 85 ? -14.254 9.353 22.834 1.00 85.38 85 GLU A C 1
ATOM 714 O O . GLU A 1 85 ? -14.963 9.728 23.765 1.00 85.38 85 GLU A O 1
ATOM 719 N N . GLY A 1 86 ? -13.262 10.103 22.338 1.00 74.38 86 GLY A N 1
ATOM 720 C CA . GLY A 1 86 ? -12.908 11.415 22.887 1.00 74.38 86 GLY A CA 1
ATOM 721 C C . GLY A 1 86 ? -14.012 12.473 22.756 1.00 74.38 86 GLY A C 1
ATOM 722 O O . GLY A 1 86 ? -14.124 13.344 23.616 1.00 74.38 86 GLY A O 1
ATOM 723 N N . HIS A 1 87 ? -14.857 12.385 21.722 1.00 68.56 87 HIS A N 1
ATOM 724 C CA . HIS A 1 87 ? -16.005 13.281 21.533 1.00 68.56 87 HIS A CA 1
ATOM 725 C C . HIS A 1 87 ? -17.211 12.948 22.427 1.00 68.56 87 HIS A C 1
ATOM 727 O O . HIS A 1 87 ? -17.988 13.846 22.731 1.00 68.56 87 HIS A O 1
ATOM 733 N N . ASN A 1 88 ? -17.376 11.694 22.859 1.00 62.53 88 ASN A N 1
ATOM 734 C CA . ASN A 1 88 ? -18.505 11.271 23.703 1.00 62.53 88 ASN A CA 1
ATOM 735 C C . ASN A 1 88 ? -18.267 11.507 25.206 1.00 62.53 88 ASN A C 1
ATOM 737 O O . ASN A 1 88 ? -19.195 11.379 26.001 1.00 62.53 88 ASN A O 1
ATOM 741 N N . THR A 1 89 ? -17.027 11.806 25.604 1.00 57.81 89 THR A N 1
ATOM 742 C CA . THR A 1 89 ? -16.635 12.083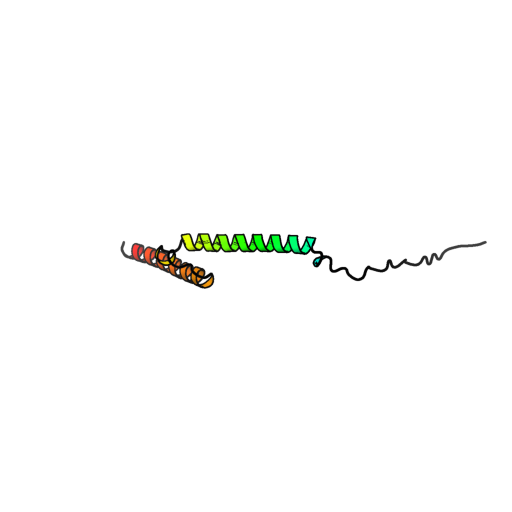 26.997 1.00 57.81 89 THR A CA 1
ATOM 743 C C . THR A 1 89 ? -16.560 13.579 27.338 1.00 57.81 89 THR A C 1
ATOM 745 O O . THR A 1 89 ? -15.989 13.921 28.371 1.00 57.81 89 THR A O 1
ATOM 748 N N . SER A 1 90 ? -17.076 14.469 26.479 1.00 50.81 90 SER A N 1
ATOM 749 C CA . SER A 1 90 ? -17.191 15.922 26.731 1.00 50.81 90 SER A CA 1
ATOM 750 C C . SER A 1 90 ? -18.631 16.353 26.969 1.00 50.81 90 SER A C 1
ATOM 752 O O . SER A 1 90 ? -19.524 15.791 26.299 1.00 50.81 90 SER A O 1
#

pLDDT: mean 80.48, std 19.12, range [37.56, 98.44]

Solvent-accessible surface area (backbone atoms only — not comparable to full-atom values): 5708 Å² total; per-residue (Å²): 139,88,82,87,88,80,87,84,72,77,81,76,74,71,78,73,71,79,79,71,64,66,74,69,36,67,72,50,43,51,56,52,51,50,53,50,51,51,54,52,48,55,52,51,52,51,52,50,57,54,52,74,73,44,65,68,86,52,71,81,48,91,66,51,75,67,54,45,53,53,49,51,57,53,49,55,53,52,54,54,50,55,54,51,55,63,60,70,75,108

Radius of gyration: 31.91 Å; Cα contacts (8 Å, |Δi|>4): 19; chains: 1; bounding box: 34×26×113 Å

Sequence (90 aa):
HHSSLSTSRSMNVIPFPPCLDFNSEPSFIHKRNERERIRVRHVNEGYAKLRDHLPRKFNQKRLSKVETLRAAIRYIKHLEDILKEGHNTS